Protein AF-A0A061NR97-F1 (afdb_monomer)

Secondary structure (DSSP, 8-state):
----HHHHHHHHHHHHHHH-TTHHHHHHHHHHHHHHHHHHHHHHHHHHHHHT-

Sequence (53 aa):
MNIGFGSILVILIAALIVFGPNKLPEVGRATGSAVREFRKATQNVLNDTKKNK

Structure (mmCIF, N/CA/C/O backbone):
data_AF-A0A061NR97-F1
#
_entry.id   AF-A0A061NR97-F1
#
loop_
_atom_site.group_PDB
_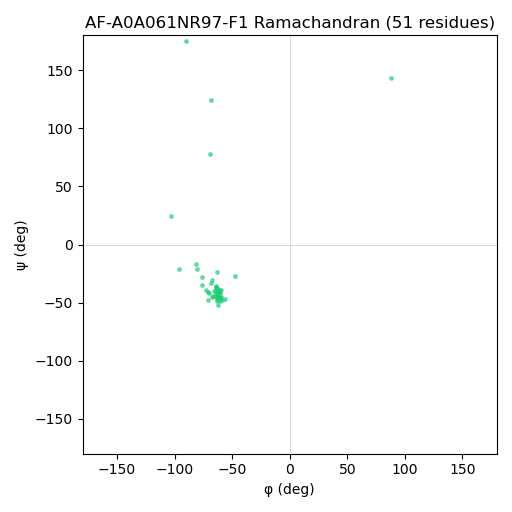atom_site.id
_atom_site.type_symbol
_atom_site.label_atom_id
_atom_site.label_alt_id
_atom_site.label_comp_id
_atom_site.label_asym_id
_atom_site.label_entity_id
_atom_site.label_seq_id
_atom_site.pdbx_PDB_ins_code
_atom_site.Cartn_x
_atom_site.Cartn_y
_atom_site.Cartn_z
_atom_site.occupancy
_atom_site.B_iso_or_equiv
_atom_site.auth_seq_id
_atom_site.auth_comp_id
_atom_site.auth_asym_id
_atom_site.auth_atom_id
_atom_site.pdbx_PDB_model_num
ATOM 1 N N . MET A 1 1 ? 27.081 -11.925 -5.160 1.00 52.09 1 MET A N 1
ATOM 2 C CA . MET A 1 1 ? 26.125 -11.070 -5.893 1.00 52.09 1 MET A CA 1
ATOM 3 C C . MET A 1 1 ? 24.937 -10.854 -4.976 1.00 52.09 1 MET A C 1
ATOM 5 O O . MET A 1 1 ? 24.158 -11.774 -4.781 1.00 52.09 1 MET A O 1
ATOM 9 N N . ASN A 1 2 ? 24.892 -9.720 -4.276 1.00 59.31 2 ASN A N 1
ATOM 10 C CA . ASN A 1 2 ? 23.810 -9.454 -3.334 1.00 59.31 2 ASN A CA 1
ATOM 11 C C . ASN A 1 2 ? 22.528 -9.264 -4.156 1.00 59.31 2 ASN A C 1
ATOM 13 O O . ASN A 1 2 ? 22.534 -8.438 -5.073 1.00 59.31 2 ASN A O 1
ATOM 17 N N . ILE A 1 3 ? 21.472 -10.035 -3.880 1.00 69.69 3 ILE A N 1
ATOM 18 C CA . ILE A 1 3 ? 20.132 -9.795 -4.438 1.00 69.69 3 ILE A CA 1
ATOM 19 C C . ILE A 1 3 ? 19.635 -8.506 -3.783 1.00 69.69 3 ILE A C 1
ATOM 21 O O . ILE A 1 3 ? 18.941 -8.499 -2.774 1.00 69.69 3 ILE A O 1
ATOM 25 N N . GLY A 1 4 ? 20.154 -7.392 -4.285 1.00 83.44 4 GLY A N 1
ATOM 26 C CA . GLY A 1 4 ? 19.929 -6.070 -3.742 1.00 83.44 4 GLY A CA 1
ATOM 27 C C . GLY A 1 4 ? 18.709 -5.420 -4.369 1.00 83.44 4 GLY A C 1
ATOM 28 O O . GLY A 1 4 ? 18.136 -5.915 -5.345 1.00 83.44 4 GLY A O 1
ATOM 29 N N . PHE A 1 5 ? 18.384 -4.244 -3.840 1.00 90.56 5 PHE A N 1
ATOM 30 C CA . PHE A 1 5 ? 17.285 -3.378 -4.269 1.00 90.56 5 PHE A CA 1
ATOM 31 C C . PHE A 1 5 ? 17.209 -3.157 -5.796 1.00 90.56 5 PHE A C 1
ATOM 33 O O . PHE A 1 5 ? 16.126 -2.977 -6.338 1.00 90.56 5 PHE A O 1
ATOM 40 N N . GLY A 1 6 ? 18.326 -3.253 -6.527 1.00 91.62 6 GLY A N 1
ATOM 41 C CA . GLY A 1 6 ? 18.322 -3.175 -7.993 1.00 91.62 6 GLY A CA 1
ATOM 42 C C . GLY A 1 6 ? 17.505 -4.281 -8.678 1.00 91.62 6 GLY A C 1
ATOM 43 O O . GLY A 1 6 ? 16.791 -4.006 -9.636 1.00 91.62 6 GLY A O 1
ATOM 44 N N . SER A 1 7 ? 17.549 -5.516 -8.167 1.00 90.12 7 SER A N 1
ATOM 45 C CA . SER A 1 7 ? 16.816 -6.648 -8.759 1.00 90.12 7 SER A CA 1
ATOM 46 C C . SER A 1 7 ? 15.300 -6.522 -8.578 1.00 90.12 7 SER A C 1
ATOM 48 O O . SER A 1 7 ? 14.546 -6.726 -9.530 1.00 90.12 7 SER A O 1
ATOM 50 N N . ILE A 1 8 ? 14.852 -6.100 -7.389 1.00 93.19 8 ILE A N 1
ATOM 51 C CA . ILE A 1 8 ? 13.429 -5.869 -7.118 1.00 93.19 8 ILE A CA 1
ATOM 52 C C . ILE A 1 8 ? 12.887 -4.729 -7.985 1.00 93.19 8 ILE A C 1
ATOM 54 O O . ILE A 1 8 ? 11.764 -4.819 -8.470 1.00 93.19 8 ILE A O 1
ATOM 58 N N . LEU A 1 9 ? 13.698 -3.693 -8.235 1.00 93.38 9 LEU A N 1
ATOM 59 C CA . LEU A 1 9 ? 13.302 -2.534 -9.030 1.00 93.38 9 LEU A CA 1
ATOM 60 C C . LEU A 1 9 ? 13.042 -2.902 -10.497 1.00 93.38 9 LEU A C 1
ATOM 62 O O . LEU A 1 9 ? 12.060 -2.439 -11.069 1.00 93.38 9 LEU A O 1
ATOM 66 N N . VAL A 1 10 ? 13.867 -3.772 -11.089 1.00 95.00 10 VAL A N 1
ATOM 67 C CA . VAL A 1 10 ? 13.661 -4.257 -12.466 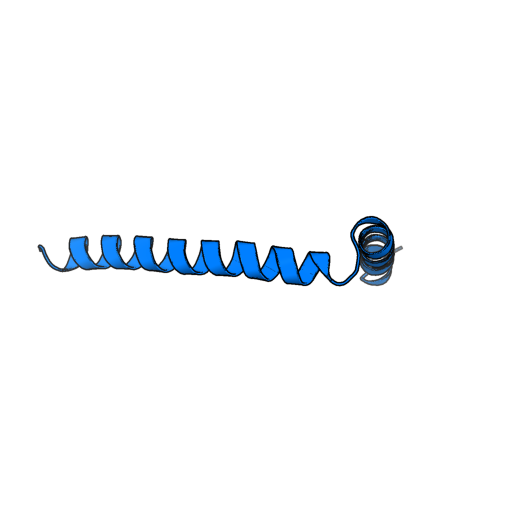1.00 95.00 10 VAL A CA 1
ATOM 68 C C . VAL A 1 10 ? 12.346 -5.027 -12.586 1.00 95.00 10 VAL A C 1
ATOM 70 O O . VAL A 1 10 ? 11.576 -4.784 -13.514 1.00 95.00 10 VAL A O 1
ATOM 73 N N . ILE A 1 11 ? 12.053 -5.911 -11.626 1.00 93.94 11 ILE A N 1
ATOM 74 C CA . ILE A 1 11 ? 10.789 -6.663 -11.595 1.00 93.94 11 ILE A CA 1
ATOM 75 C C . ILE A 1 11 ? 9.605 -5.704 -11.445 1.00 93.94 11 ILE A C 1
ATOM 77 O O . ILE A 1 11 ? 8.595 -5.859 -12.128 1.00 93.94 11 ILE A O 1
ATOM 81 N N . LEU A 1 12 ? 9.739 -4.686 -10.592 1.00 93.75 12 LEU A N 1
ATOM 82 C CA . LEU A 1 12 ? 8.718 -3.661 -10.392 1.00 93.75 12 LEU A CA 1
ATOM 83 C C . LEU A 1 12 ? 8.441 -2.895 -11.688 1.00 93.75 12 LEU A C 1
ATOM 85 O O . LEU A 1 12 ? 7.285 -2.749 -12.063 1.00 93.75 12 LEU A O 1
ATOM 89 N N . ILE A 1 13 ? 9.479 -2.470 -12.412 1.00 95.25 13 ILE A N 1
ATOM 90 C CA . ILE A 1 13 ? 9.328 -1.789 -13.705 1.00 95.25 13 ILE A CA 1
ATOM 91 C C . ILE A 1 13 ? 8.661 -2.712 -14.733 1.00 95.25 13 ILE A C 1
ATOM 93 O O . ILE A 1 13 ? 7.734 -2.283 -15.416 1.00 95.25 13 ILE A O 1
ATOM 97 N N . ALA A 1 14 ? 9.069 -3.981 -14.818 1.00 95.62 14 ALA A N 1
ATOM 98 C CA . ALA A 1 14 ? 8.440 -4.946 -15.720 1.00 95.62 14 ALA A CA 1
ATOM 99 C C . ALA A 1 14 ? 6.947 -5.142 -15.395 1.00 95.62 14 ALA A C 1
ATOM 101 O O . ALA A 1 14 ? 6.100 -5.072 -16.284 1.00 95.62 14 ALA A O 1
ATOM 102 N N . ALA A 1 15 ? 6.606 -5.301 -14.114 1.00 94.62 15 ALA A N 1
ATOM 103 C CA . ALA A 1 15 ? 5.222 -5.388 -13.657 1.00 94.62 15 ALA A CA 1
ATOM 104 C C . ALA A 1 15 ? 4.436 -4.103 -13.962 1.0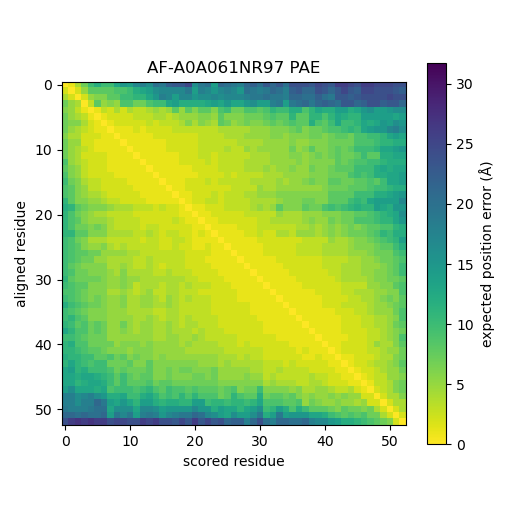0 94.62 15 ALA A C 1
ATOM 106 O O . ALA A 1 15 ? 3.277 -4.167 -14.362 1.00 94.62 15 ALA A O 1
ATOM 107 N N . LEU A 1 16 ? 5.064 -2.935 -13.827 1.00 94.69 16 LEU A N 1
ATOM 108 C CA . LEU A 1 16 ? 4.459 -1.646 -14.149 1.00 94.69 16 LEU A CA 1
ATOM 109 C C . LEU A 1 16 ? 4.198 -1.451 -15.640 1.00 94.69 16 LEU A C 1
ATOM 111 O O . LEU A 1 16 ? 3.246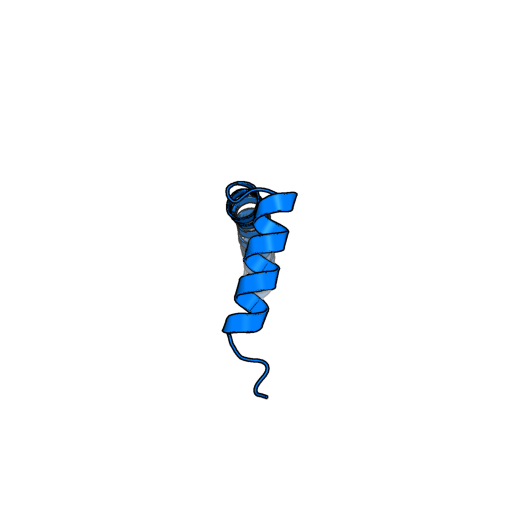 -0.763 -15.984 1.00 94.69 16 LEU A O 1
ATOM 115 N N . ILE A 1 17 ? 4.999 -2.043 -16.521 1.00 95.31 17 ILE A N 1
ATOM 116 C CA . ILE A 1 17 ? 4.733 -2.017 -17.964 1.00 95.31 17 ILE A CA 1
ATOM 117 C C . ILE A 1 17 ? 3.519 -2.895 -18.294 1.00 95.31 17 ILE A C 1
ATOM 119 O O . ILE A 1 17 ? 2.669 -2.486 -19.078 1.00 95.31 17 ILE A O 1
ATOM 123 N N . VAL A 1 18 ? 3.407 -4.071 -17.666 1.00 95.25 18 VAL A N 1
ATOM 124 C CA . VAL A 1 18 ? 2.290 -5.006 -17.895 1.00 95.25 18 VAL A CA 1
ATOM 125 C C . VAL A 1 18 ? 0.979 -4.486 -17.302 1.00 95.25 18 VAL A C 1
ATOM 127 O O . VAL A 1 18 ? -0.055 -4.505 -17.962 1.00 95.25 18 VAL A O 1
ATOM 130 N N . PHE A 1 19 ? 1.009 -4.027 -16.052 1.00 93.25 19 PHE A N 1
ATOM 131 C CA . PHE A 1 19 ? -0.189 -3.626 -15.310 1.00 93.25 19 PHE 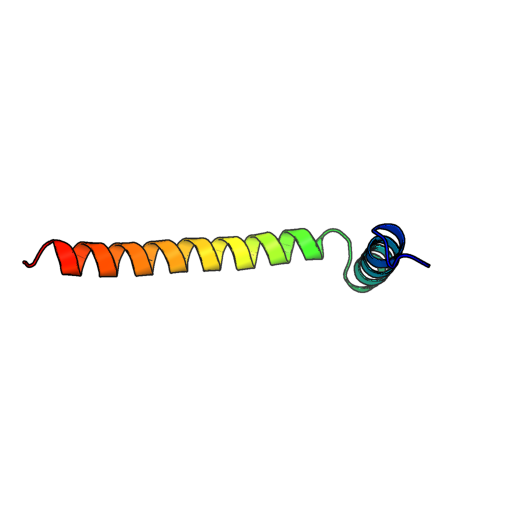A CA 1
ATOM 132 C C . PHE A 1 19 ? -0.464 -2.118 -15.356 1.00 93.25 19 PHE A C 1
ATOM 134 O O . PHE A 1 19 ? -1.594 -1.692 -15.133 1.00 93.25 19 PHE A O 1
ATOM 141 N N . GLY A 1 20 ? 0.542 -1.296 -15.647 1.00 93.06 20 GLY A N 1
ATOM 142 C CA . GLY A 1 20 ? 0.461 0.163 -15.632 1.00 93.06 20 GLY A CA 1
ATOM 143 C C . GLY A 1 20 ? 0.773 0.786 -14.255 1.00 93.06 20 GLY A C 1
ATOM 144 O O . GLY A 1 20 ? 0.330 0.276 -13.220 1.00 93.06 20 GLY A O 1
ATOM 145 N N . PRO A 1 21 ? 1.451 1.953 -14.204 1.00 91.94 21 PRO A N 1
ATOM 146 C CA . PRO A 1 21 ? 1.787 2.661 -12.958 1.00 91.94 21 PRO A CA 1
ATOM 147 C C . PRO A 1 21 ? 0.576 3.141 -12.165 1.00 91.94 21 PRO A C 1
ATOM 149 O O . PRO A 1 21 ? 0.668 3.290 -10.952 1.00 91.94 21 PRO A O 1
ATOM 152 N N . ASN A 1 22 ? -0.571 3.325 -12.819 1.00 93.75 22 ASN A N 1
ATOM 153 C CA . ASN A 1 22 ? -1.800 3.756 -12.158 1.00 93.75 22 ASN A CA 1
ATOM 154 C C . ASN A 1 22 ? -2.543 2.607 -11.459 1.00 93.75 22 ASN A C 1
ATOM 156 O O . ASN A 1 22 ? -3.300 2.865 -10.523 1.00 93.75 22 ASN A O 1
ATOM 160 N N . LYS A 1 23 ? -2.302 1.344 -11.847 1.00 91.44 23 LYS A N 1
ATOM 161 C CA . LYS A 1 23 ? -2.997 0.192 -11.253 1.00 91.44 23 LY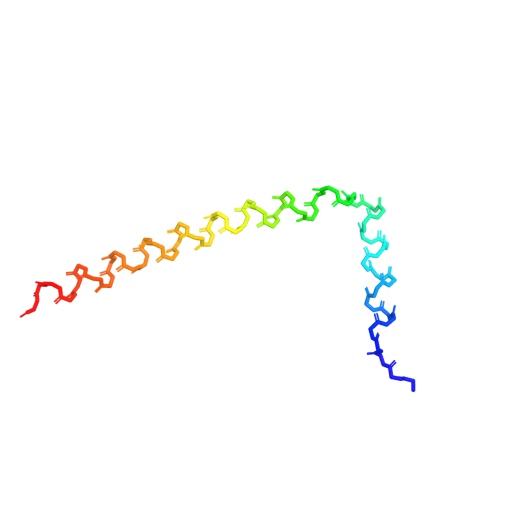S A CA 1
ATOM 162 C C . LYS A 1 23 ? -2.478 -0.186 -9.875 1.00 91.44 23 LYS A C 1
ATOM 164 O O . LYS A 1 23 ? -3.287 -0.537 -9.021 1.00 91.44 23 LYS A O 1
ATOM 1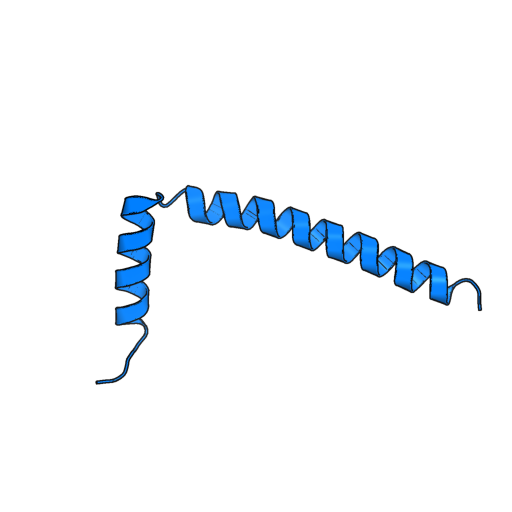69 N N . LEU A 1 24 ? -1.179 -0.042 -9.604 1.00 91.44 24 LEU A N 1
ATOM 170 C CA . LEU A 1 24 ? -0.647 -0.307 -8.260 1.00 91.44 24 LEU A CA 1
ATOM 171 C C . LEU A 1 24 ? -1.267 0.615 -7.181 1.00 91.44 24 LEU A C 1
ATOM 173 O O . LEU A 1 24 ? -1.748 0.091 -6.173 1.00 91.44 24 LEU A O 1
ATOM 177 N N . PRO A 1 25 ? -1.345 1.952 -7.363 1.00 91.06 25 PRO A N 1
ATOM 178 C CA . PRO A 1 25 ? -2.030 2.839 -6.421 1.00 91.06 25 PRO A CA 1
ATOM 179 C C . PRO A 1 25 ? -3.534 2.581 -6.314 1.00 91.06 25 PRO A C 1
ATOM 181 O O . PRO A 1 25 ? -4.092 2.695 -5.226 1.00 91.06 25 PRO A O 1
ATOM 184 N N . GLU A 1 26 ? -4.202 2.249 -7.421 1.00 94.75 26 GLU A N 1
ATOM 185 C CA . GLU A 1 26 ? -5.640 1.952 -7.447 1.00 94.75 26 GLU A CA 1
ATOM 186 C C . GLU A 1 26 ? -5.966 0.711 -6.603 1.00 94.75 26 GLU A C 1
ATOM 188 O O . GLU A 1 26 ? -6.813 0.776 -5.710 1.00 94.75 26 GLU A O 1
ATOM 193 N N . VAL A 1 27 ? -5.213 -0.378 -6.797 1.00 93.62 27 VAL A N 1
ATOM 194 C CA . VAL A 1 27 ? -5.323 -1.604 -5.991 1.00 93.62 27 VAL A CA 1
ATOM 195 C C . VAL A 1 27 ? -4.961 -1.327 -4.532 1.00 93.62 27 VAL A C 1
ATOM 197 O O . VAL A 1 27 ? -5.682 -1.748 -3.631 1.00 93.62 27 VAL A O 1
ATOM 200 N N . GLY A 1 28 ? -3.893 -0.568 -4.275 1.00 94.62 28 GLY A N 1
ATOM 201 C CA . GLY A 1 28 ? -3.505 -0.178 -2.918 1.00 94.62 28 GLY A CA 1
ATOM 202 C C . GLY A 1 28 ? -4.587 0.626 -2.191 1.00 94.62 28 GLY A C 1
ATOM 203 O O . GLY A 1 28 ? -4.831 0.396 -1.009 1.00 94.62 28 GLY A O 1
ATOM 204 N N . ARG A 1 29 ? -5.285 1.528 -2.891 1.00 96.19 29 ARG A N 1
ATOM 205 C CA . ARG A 1 29 ? -6.418 2.287 -2.338 1.00 96.19 29 ARG A CA 1
ATOM 206 C C . ARG A 1 29 ? -7.613 1.389 -2.040 1.00 96.19 29 ARG A C 1
ATOM 208 O O . ARG A 1 29 ? -8.175 1.502 -0.955 1.00 96.19 29 ARG A O 1
ATOM 215 N N . ALA A 1 30 ? -7.981 0.494 -2.956 1.00 96.31 30 ALA A N 1
ATOM 216 C CA . ALA A 1 30 ? -9.095 -0.432 -2.756 1.00 96.31 30 ALA A CA 1
ATOM 217 C C . ALA A 1 30 ? -8.833 -1.379 -1.573 1.00 96.31 30 ALA A C 1
ATOM 219 O O . ALA A 1 30 ? -9.622 -1.437 -0.628 1.00 96.31 30 ALA A O 1
ATOM 220 N N . THR A 1 31 ? -7.674 -2.041 -1.571 1.00 96.75 31 THR A N 1
ATOM 221 C CA . THR A 1 31 ? -7.250 -2.934 -0.485 1.00 96.75 31 THR A CA 1
ATOM 222 C C . THR A 1 31 ? -7.074 -2.171 0.826 1.00 96.75 31 THR A C 1
ATOM 224 O O . THR A 1 31 ? -7.492 -2.646 1.877 1.00 96.75 31 THR A O 1
ATOM 227 N N . GLY A 1 32 ? -6.511 -0.961 0.791 1.00 95.94 32 GLY A N 1
ATOM 228 C CA . GLY A 1 32 ? -6.341 -0.115 1.972 1.00 95.94 32 GLY A CA 1
ATOM 229 C C . GLY A 1 32 ? -7.670 0.290 2.610 1.00 95.94 32 GLY A C 1
ATOM 230 O O . GLY A 1 32 ? -7.805 0.235 3.834 1.00 95.94 32 GLY A O 1
ATOM 231 N N . SER A 1 33 ? -8.669 0.642 1.799 1.00 96.94 33 SER A N 1
ATOM 232 C CA . SER A 1 33 ? -10.029 0.916 2.273 1.00 96.94 33 SER A CA 1
ATOM 233 C C . SER A 1 33 ? -10.664 -0.324 2.901 1.00 96.94 33 SER A C 1
ATOM 235 O O . SER A 1 33 ? -11.162 -0.236 4.023 1.00 96.94 33 SER A O 1
ATOM 237 N N . ALA A 1 34 ? -10.545 -1.488 2.254 1.00 96.88 34 ALA A N 1
ATOM 238 C CA . ALA A 1 34 ? -11.048 -2.752 2.794 1.00 96.88 34 ALA A CA 1
ATOM 239 C C . ALA A 1 34 ? -10.389 -3.111 4.139 1.00 96.88 34 ALA A C 1
ATOM 241 O O . ALA A 1 34 ? -11.074 -3.427 5.109 1.00 96.88 34 ALA A O 1
ATOM 242 N N . VAL A 1 35 ? -9.062 -2.988 4.246 1.00 97.38 35 VAL A N 1
ATOM 243 C CA . VAL A 1 35 ? -8.321 -3.227 5.499 1.00 97.38 35 VAL A CA 1
ATOM 244 C C . VAL A 1 35 ? -8.735 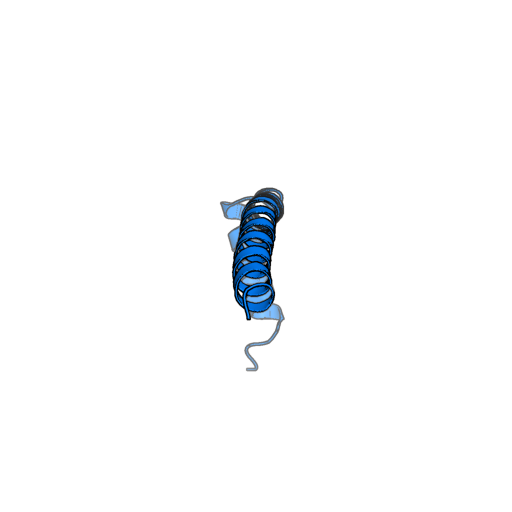-2.234 6.588 1.00 97.38 35 VAL A C 1
ATOM 246 O O . VAL A 1 35 ? -8.860 -2.604 7.757 1.00 97.38 35 VAL A O 1
ATOM 249 N N . ARG A 1 36 ? -8.973 -0.966 6.231 1.00 96.62 36 ARG A N 1
ATOM 250 C CA . ARG A 1 36 ? -9.427 0.064 7.174 1.00 96.62 36 ARG A CA 1
ATOM 251 C C . ARG A 1 36 ? -10.815 -0.249 7.728 1.00 96.62 36 ARG A C 1
ATOM 253 O O . ARG A 1 3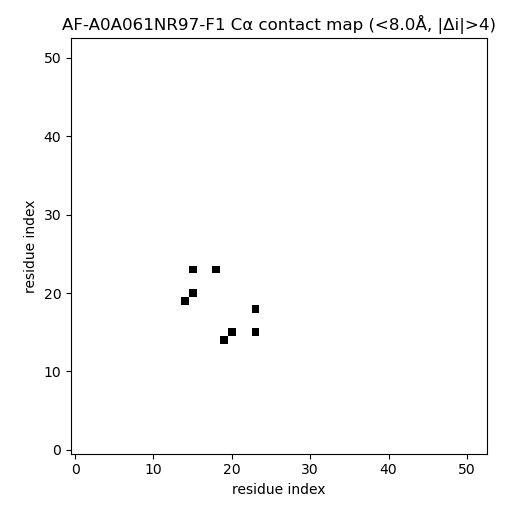6 ? -11.028 -0.089 8.930 1.00 96.62 36 ARG A O 1
ATOM 260 N N . GLU A 1 37 ? -11.742 -0.671 6.876 1.00 96.56 37 GLU A N 1
ATOM 261 C CA . GLU A 1 37 ? -13.088 -1.078 7.287 1.00 96.56 37 GLU A CA 1
ATOM 262 C C . GLU A 1 37 ? -13.056 -2.352 8.126 1.00 96.56 37 GLU A C 1
ATOM 264 O O . GLU A 1 37 ? -13.649 -2.381 9.204 1.00 96.56 37 GLU A O 1
ATOM 269 N N . PHE A 1 38 ? -12.270 -3.347 7.712 1.00 96.62 38 PHE A N 1
ATOM 270 C CA . PHE A 1 38 ? -12.057 -4.569 8.480 1.00 96.62 38 PHE A CA 1
ATOM 271 C C . PHE A 1 38 ? -11.530 -4.263 9.888 1.00 96.62 38 PHE A C 1
ATOM 273 O O . PHE A 1 38 ? -12.072 -4.741 10.882 1.00 96.62 38 PHE A O 1
ATOM 280 N N . ARG A 1 39 ? -10.521 -3.387 10.004 1.00 95.88 39 ARG A N 1
ATOM 281 C CA . ARG A 1 39 ? -9.975 -2.971 11.304 1.00 95.88 39 ARG A CA 1
ATOM 282 C C . ARG A 1 39 ? -11.026 -2.286 12.182 1.00 95.88 39 ARG A C 1
ATOM 284 O O . ARG A 1 39 ? -11.061 -2.557 13.381 1.00 95.88 39 ARG A O 1
ATOM 291 N N . LYS A 1 40 ? -11.867 -1.416 11.610 1.00 95.56 40 LYS A N 1
ATOM 292 C CA . LYS A 1 40 ? -12.960 -0.751 12.342 1.00 95.56 40 LYS A CA 1
ATOM 293 C C . LYS A 1 40 ? -13.990 -1.754 12.856 1.00 95.56 40 LYS A C 1
ATOM 295 O O . LYS A 1 40 ? -14.356 -1.683 14.024 1.00 95.56 40 LYS A O 1
ATOM 300 N N . ALA A 1 41 ? -14.426 -2.686 12.010 1.00 95.00 41 ALA A N 1
ATOM 301 C CA . ALA A 1 41 ? -15.375 -3.725 12.398 1.00 95.00 41 ALA A CA 1
ATOM 302 C C . ALA A 1 41 ? -14.822 -4.570 13.556 1.00 95.00 41 ALA A C 1
ATOM 304 O O . ALA A 1 41 ? -15.480 -4.714 14.584 1.00 95.00 41 ALA A O 1
ATOM 305 N N . THR A 1 42 ? -13.570 -5.024 13.445 1.00 95.25 42 THR A N 1
ATOM 306 C CA . THR A 1 42 ? -12.896 -5.784 14.506 1.00 95.25 42 THR A CA 1
ATOM 307 C C . THR A 1 42 ? -12.763 -4.976 15.800 1.00 95.25 42 THR A C 1
ATOM 309 O O . THR A 1 42 ? -12.994 -5.509 16.883 1.00 95.25 42 THR A O 1
ATOM 312 N N . GLN A 1 43 ? -12.434 -3.681 15.724 1.00 94.69 43 GLN A N 1
ATOM 313 C CA . GLN A 1 43 ? -12.371 -2.813 16.906 1.00 94.69 43 GLN A CA 1
ATOM 314 C C . GLN A 1 43 ? -13.728 -2.636 17.589 1.00 94.69 43 GLN A C 1
ATOM 316 O O . GLN A 1 43 ? -13.784 -2.673 18.815 1.00 94.69 43 GLN A O 1
ATOM 321 N N . ASN A 1 44 ? -14.810 -2.471 16.829 1.00 91.81 44 ASN A N 1
ATOM 322 C CA . ASN A 1 44 ? -16.154 -2.354 17.396 1.00 91.81 44 ASN A CA 1
ATOM 323 C C . ASN A 1 44 ? -16.547 -3.629 18.151 1.00 91.81 44 ASN A C 1
ATOM 325 O O . ASN A 1 44 ? -16.959 -3.544 19.302 1.00 91.81 44 ASN A O 1
ATOM 329 N N . VAL A 1 45 ? -16.301 -4.805 17.563 1.00 92.50 45 VAL A N 1
ATOM 330 C CA . VAL A 1 45 ? -16.564 -6.106 18.205 1.00 92.50 45 VAL A CA 1
ATOM 331 C C . VAL A 1 45 ? -15.769 -6.267 19.508 1.00 92.50 45 VAL A C 1
ATOM 333 O O . VAL A 1 45 ? -16.315 -6.673 20.536 1.00 92.50 45 VAL A O 1
ATOM 336 N N . LEU A 1 46 ? -14.479 -5.911 19.496 1.00 90.50 46 LEU A N 1
ATOM 337 C CA . LEU A 1 46 ? -13.627 -5.949 20.691 1.00 90.50 46 LEU A CA 1
ATOM 338 C C . LEU A 1 46 ? -14.123 -4.999 21.794 1.00 90.50 46 LEU A C 1
ATOM 340 O O . LEU A 1 46 ? -14.096 -5.353 22.974 1.00 90.50 46 LEU A O 1
ATOM 344 N N . ASN A 1 47 ? -14.578 -3.801 21.425 1.00 88.62 47 ASN A N 1
ATOM 345 C CA . ASN A 1 47 ? -15.071 -2.801 22.370 1.00 88.62 47 ASN A CA 1
ATOM 346 C C . ASN A 1 47 ? -16.443 -3.173 22.953 1.00 88.62 47 ASN A C 1
ATOM 348 O O . ASN A 1 47 ? -16.640 -3.016 24.158 1.00 88.62 47 ASN A O 1
ATOM 352 N N . ASP A 1 48 ? -17.353 -3.724 22.146 1.00 80.44 48 ASP A N 1
ATOM 353 C CA . ASP A 1 48 ? -18.661 -4.208 22.611 1.00 80.44 48 ASP A CA 1
ATOM 354 C C . ASP A 1 48 ? -18.513 -5.374 23.594 1.00 80.44 48 ASP A C 1
ATOM 356 O O . ASP A 1 48 ? -19.215 -5.436 24.604 1.00 80.44 48 ASP A O 1
ATOM 360 N N . THR A 1 49 ? -17.521 -6.241 23.372 1.00 79.00 49 THR A N 1
ATOM 361 C CA . THR A 1 49 ? -17.201 -7.345 24.291 1.00 79.00 49 THR A CA 1
ATOM 362 C C . THR A 1 49 ? -16.627 -6.836 25.620 1.00 79.00 49 THR A C 1
ATOM 364 O O . THR A 1 49 ? -16.883 -7.417 26.671 1.00 79.00 49 THR A O 1
ATOM 367 N N . LYS A 1 50 ? -15.873 -5.726 25.610 1.00 75.50 50 LYS A N 1
ATOM 368 C CA . LYS A 1 50 ? -15.342 -5.092 26.832 1.00 75.50 50 LYS A CA 1
ATOM 369 C C . LYS A 1 50 ? -16.380 -4.304 27.629 1.00 75.50 50 LYS A C 1
ATOM 371 O O . LYS A 1 50 ? -16.192 -4.144 28.827 1.00 75.50 50 LYS A O 1
ATOM 376 N N . LYS A 1 51 ? -17.421 -3.774 26.982 1.00 68.38 51 LYS A N 1
ATOM 377 C CA . LYS A 1 51 ? -18.432 -2.919 27.627 1.00 68.38 51 LYS A CA 1
ATOM 378 C C . LYS A 1 51 ? -19.505 -3.716 28.385 1.00 68.38 51 LYS A C 1
ATOM 380 O O . LYS A 1 51 ? -20.213 -3.138 29.199 1.00 68.38 51 LYS A O 1
ATOM 385 N N . ASN A 1 52 ? -19.628 -5.019 28.121 1.00 62.31 52 ASN A N 1
ATOM 386 C CA . ASN A 1 52 ? -20.631 -5.907 28.725 1.00 62.31 52 ASN A CA 1
ATOM 387 C C . ASN A 1 52 ? -20.065 -6.813 29.843 1.00 62.31 52 ASN A C 1
ATOM 389 O O . ASN A 1 52 ? -20.595 -7.891 30.102 1.00 62.31 52 ASN A O 1
ATOM 393 N N . LYS A 1 53 ? -18.969 -6.393 30.483 1.00 54.69 53 LYS A N 1
ATOM 394 C CA . LYS A 1 53 ? -18.396 -7.020 31.679 1.00 54.69 53 LYS A CA 1
ATOM 395 C C . LYS A 1 53 ? -18.279 -5.976 32.780 1.00 54.69 53 LYS A C 1
ATOM 397 O O . LYS A 1 53 ? -18.507 -6.351 33.947 1.00 54.69 53 LYS A O 1
#

Foldseek 3Di:
DPCDPVVVVVVVVVVCVVQNPVRVVVVVVVVVVVVVVVVVVVVVVVVVVVVVD

Radius of gyration: 19.16 Å; Cα contacts (8 Å, |Δi|>4): 4; chains: 1; bounding box: 47×15×50 Å

Solvent-accessible surface area (backbone atoms only — not comparable to full-atom values): 3118 Å² total; per-residue (Å²): 132,80,92,43,73,69,60,58,47,54,54,48,52,54,50,31,69,76,63,34,76,67,44,58,57,51,50,49,50,53,54,49,50,51,52,52,51,52,52,50,55,54,49,50,56,56,49,57,63,63,72,77,113

pLDDT: mean 89.28, std 11.19, range [52.09, 97.38]

Mean predicted aligned error: 6.41 Å